Protein AF-A0A2E7SRZ8-F1 (afdb_monomer)

Sequence (125 aa):
MGLDTVGVLDIRQGCSGFTYALSVADKFIKTETYKNILVIGAEVQTTQLDFDNEGRGTAVLFGDGAAACLLSATDKDKGILSAHLHSDGRYIDELGTLRPSSKFKDIITSENVKNREHHIHMNGR

pLDDT: mean 93.88, std 4.98, range [57.41, 98.44]

Solvent-accessible surface area (backbone atoms only — not comparable to full-atom values): 8212 Å² total; per-residue (Å²): 136,90,68,89,85,66,91,84,83,89,68,91,47,72,97,51,21,50,64,53,49,51,49,54,51,52,48,40,34,74,67,67,74,40,59,66,47,81,48,71,40,70,50,70,46,61,83,39,52,38,86,52,85,90,26,48,90,45,45,80,75,61,56,66,54,73,50,74,49,76,49,64,63,72,95,59,101,73,78,87,85,80,81,86,88,85,85,69,76,90,54,59,90,41,55,47,51,74,28,74,37,91,92,42,90,74,47,80,49,77,64,45,58,76,69,48,36,55,31,63,46,69,73,84,127

Structure (mmCIF, N/CA/C/O backbone):
data_AF-A0A2E7SRZ8-F1
#
_entry.id   AF-A0A2E7SRZ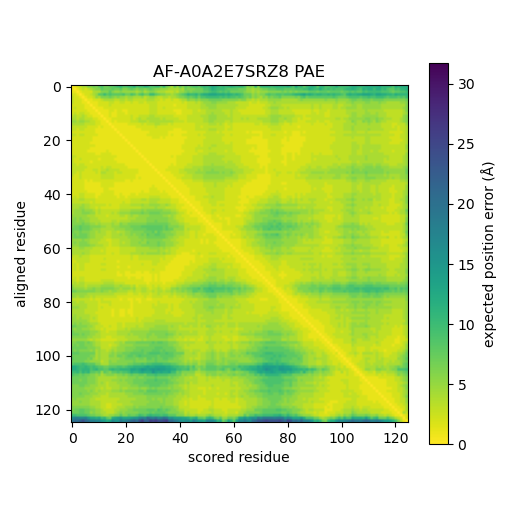8-F1
#
loop_
_atom_site.group_PDB
_atom_site.id
_atom_site.type_symbol
_atom_site.label_atom_id
_atom_site.label_alt_id
_atom_site.label_comp_id
_atom_site.label_asym_id
_atom_site.label_entity_id
_atom_site.label_seq_id
_atom_site.pdbx_PDB_ins_code
_atom_site.Cartn_x
_atom_site.Cartn_y
_atom_site.Cartn_z
_atom_site.occupancy
_atom_site.B_iso_or_equiv
_atom_site.auth_seq_id
_atom_site.auth_comp_id
_atom_site.auth_asym_id
_atom_site.auth_atom_id
_atom_site.pdbx_PDB_model_num
ATOM 1 N N . MET A 1 1 ? -14.347 13.193 1.405 1.00 81.94 1 MET A N 1
ATOM 2 C CA . MET A 1 1 ? -14.901 12.447 2.559 1.00 81.94 1 MET A CA 1
ATOM 3 C C . MET A 1 1 ? -15.352 13.346 3.715 1.00 81.94 1 MET A C 1
ATOM 5 O O . MET A 1 1 ? -15.972 12.814 4.621 1.00 81.94 1 MET A O 1
ATOM 9 N N . GLY A 1 2 ? -15.099 14.668 3.702 1.00 91.62 2 GLY A N 1
ATOM 10 C CA . GLY A 1 2 ? -15.521 15.561 4.798 1.00 91.62 2 GLY A CA 1
ATOM 11 C C . GLY A 1 2 ? -14.802 15.283 6.125 1.00 91.62 2 GLY A C 1
ATOM 12 O O . GLY A 1 2 ? -15.406 15.385 7.185 1.00 91.62 2 GLY A O 1
ATOM 13 N N . LEU A 1 3 ? -13.544 14.834 6.054 1.00 91.19 3 LEU A N 1
ATOM 14 C CA . LEU A 1 3 ? -12.706 14.488 7.204 1.00 91.19 3 LEU A CA 1
ATOM 15 C C . LEU A 1 3 ? -11.612 15.552 7.342 1.00 91.19 3 LEU A C 1
ATOM 17 O O . LEU A 1 3 ? -10.490 15.349 6.889 1.00 91.19 3 LEU A O 1
ATOM 21 N N . ASP A 1 4 ? -11.959 16.702 7.912 1.00 91.56 4 ASP A N 1
ATOM 22 C CA . ASP A 1 4 ? -11.139 17.917 7.773 1.00 91.56 4 ASP A CA 1
ATOM 23 C C . ASP A 1 4 ? -9.972 18.009 8.775 1.00 91.56 4 ASP A C 1
ATOM 25 O O . ASP A 1 4 ? -9.018 18.748 8.552 1.00 91.56 4 ASP A O 1
ATOM 29 N N . THR A 1 5 ? -10.027 17.262 9.883 1.00 94.06 5 THR A N 1
ATOM 30 C CA . THR A 1 5 ? -9.055 17.348 10.995 1.00 94.06 5 THR A CA 1
ATOM 31 C C . THR A 1 5 ? -8.427 16.005 11.374 1.00 94.06 5 THR A C 1
ATOM 33 O O . THR A 1 5 ? -7.795 15.879 12.424 1.00 94.06 5 THR A O 1
ATOM 36 N N . VAL A 1 6 ? -8.598 14.979 10.537 1.00 95.25 6 VAL A N 1
ATOM 37 C CA . VAL A 1 6 ? -8.091 13.625 10.796 1.00 95.25 6 VAL A CA 1
ATOM 38 C C . VAL A 1 6 ? -6.672 13.487 10.244 1.00 95.25 6 VAL A C 1
ATOM 40 O O . VAL A 1 6 ? -6.390 13.917 9.129 1.00 95.25 6 VAL A O 1
ATOM 43 N N . GLY A 1 7 ? -5.776 12.873 11.020 1.00 94.88 7 GLY A N 1
ATOM 44 C CA . GLY A 1 7 ? -4.427 12.551 10.552 1.00 94.88 7 GLY A CA 1
ATOM 45 C C . GLY A 1 7 ? -4.455 11.548 9.396 1.00 94.88 7 GLY A C 1
ATOM 46 O O . GLY A 1 7 ? -5.249 10.609 9.403 1.00 94.88 7 GLY A O 1
ATOM 47 N N . VAL A 1 8 ? -3.572 11.735 8.416 1.00 96.00 8 VAL A N 1
ATOM 48 C CA . VAL A 1 8 ? -3.462 10.881 7.225 1.00 96.00 8 VAL A CA 1
ATOM 49 C C . VAL A 1 8 ? -2.010 10.456 7.044 1.00 96.00 8 VAL A C 1
ATOM 51 O O . VAL A 1 8 ? -1.093 11.251 7.246 1.00 96.00 8 VAL A O 1
ATOM 54 N N . LEU A 1 9 ? -1.814 9.194 6.669 1.00 95.94 9 LEU A N 1
ATOM 55 C CA . LEU A 1 9 ? -0.511 8.617 6.372 1.00 95.94 9 LEU A CA 1
ATOM 56 C C . LEU A 1 9 ? -0.609 7.762 5.109 1.00 95.94 9 LEU A C 1
ATOM 58 O O . LEU A 1 9 ? -1.407 6.827 5.065 1.00 95.94 9 LEU A O 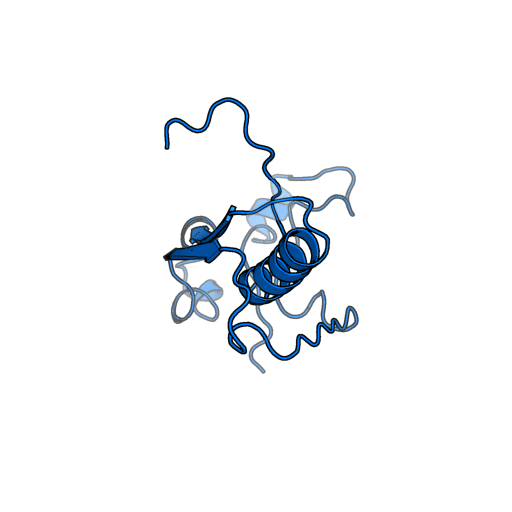1
ATOM 62 N N . ASP A 1 10 ? 0.276 8.026 4.151 1.00 97.06 10 ASP A N 1
ATOM 63 C CA . ASP A 1 10 ? 0.479 7.161 2.991 1.00 97.06 10 ASP A CA 1
ATOM 64 C C . ASP A 1 10 ? 1.582 6.139 3.272 1.00 97.06 10 ASP A C 1
ATOM 66 O O . ASP A 1 10 ? 2.681 6.479 3.723 1.00 97.06 10 ASP A O 1
ATOM 70 N N . ILE A 1 11 ? 1.305 4.870 2.968 1.00 96.69 11 ILE A N 1
ATOM 71 C CA . ILE A 1 11 ? 2.247 3.763 3.154 1.00 96.69 11 ILE A CA 1
ATOM 72 C C . ILE A 1 11 ? 2.655 3.222 1.787 1.00 96.69 11 ILE A C 1
ATOM 74 O O . ILE A 1 11 ? 1.880 2.560 1.102 1.00 96.69 11 ILE A O 1
ATOM 78 N N . ARG A 1 12 ? 3.910 3.472 1.405 1.00 92.69 12 ARG A N 1
ATOM 79 C CA . ARG A 1 12 ? 4.477 3.009 0.130 1.00 92.69 12 ARG A CA 1
ATOM 80 C C . ARG A 1 12 ? 5.234 1.698 0.319 1.00 92.69 12 ARG A C 1
ATOM 82 O O . ARG A 1 12 ? 6.401 1.721 0.700 1.00 92.69 12 ARG A O 1
ATOM 89 N N . GLN A 1 13 ? 4.564 0.570 0.082 1.00 94.25 13 GLN A N 1
ATOM 90 C CA . GLN A 1 13 ? 5.142 -0.786 0.170 1.00 94.25 13 GLN A CA 1
ATOM 91 C C . GLN A 1 13 ? 4.666 -1.692 -0.979 1.00 94.25 13 GLN A C 1
ATOM 93 O O . GLN A 1 13 ? 4.326 -2.857 -0.771 1.00 94.25 13 GLN A O 1
ATOM 98 N N . GLY A 1 14 ? 4.606 -1.136 -2.195 1.00 91.88 14 GLY A N 1
ATOM 99 C CA . GLY A 1 14 ? 4.174 -1.848 -3.403 1.00 91.88 14 GLY A CA 1
ATOM 100 C C . GLY A 1 14 ? 2.849 -2.596 -3.214 1.00 91.88 14 GLY A C 1
ATOM 101 O O . GLY A 1 14 ? 1.961 -2.139 -2.492 1.00 91.88 14 GLY A O 1
ATOM 102 N N . CYS A 1 15 ? 2.748 -3.792 -3.798 1.00 93.94 15 CYS A N 1
ATOM 103 C CA . CYS A 1 15 ? 1.559 -4.650 -3.695 1.00 93.94 15 CYS A CA 1
ATOM 104 C C . CYS A 1 15 ? 1.212 -5.062 -2.247 1.00 93.94 15 CYS A C 1
ATOM 106 O O . CYS A 1 15 ? 0.072 -5.423 -1.965 1.00 93.94 15 CYS A O 1
ATOM 108 N N . SER A 1 16 ? 2.165 -4.975 -1.312 1.00 96.62 16 SER A N 1
ATOM 109 C CA . SER A 1 16 ? 1.971 -5.290 0.111 1.00 96.62 16 SER A CA 1
ATOM 110 C C . SER A 1 16 ? 1.492 -4.088 0.939 1.00 96.62 16 SER A C 1
ATOM 112 O O . SER A 1 16 ? 1.299 -4.209 2.150 1.00 96.62 16 SER A O 1
ATOM 114 N N . GLY A 1 17 ? 1.283 -2.919 0.320 1.00 97.06 17 GLY A N 1
ATOM 115 C CA . GLY A 1 17 ? 0.898 -1.682 1.009 1.00 97.06 17 GLY A CA 1
ATOM 116 C C . GLY A 1 17 ? -0.325 -1.841 1.911 1.00 97.06 17 GLY A C 1
ATOM 117 O O . GLY A 1 17 ? -0.305 -1.403 3.061 1.00 97.06 17 GLY A O 1
ATOM 118 N N . PHE A 1 18 ? -1.352 -2.550 1.438 1.00 97.88 18 PHE A N 1
ATOM 119 C CA . PHE A 1 18 ? -2.587 -2.743 2.197 1.00 97.88 18 PHE A CA 1
ATOM 120 C C . PHE A 1 18 ? -2.380 -3.578 3.470 1.00 97.88 18 PHE A C 1
ATOM 122 O O . PHE A 1 18 ? -2.859 -3.204 4.537 1.00 97.88 18 PHE A O 1
ATOM 129 N N . THR A 1 19 ? -1.618 -4.676 3.409 1.00 97.56 19 THR A N 1
ATOM 130 C CA . THR A 1 19 ? -1.350 -5.516 4.591 1.00 97.56 19 THR A CA 1
ATOM 131 C C . THR A 1 19 ? -0.439 -4.818 5.600 1.00 97.56 19 THR A C 1
ATOM 133 O O . THR A 1 19 ? -0.638 -4.958 6.808 1.00 97.56 19 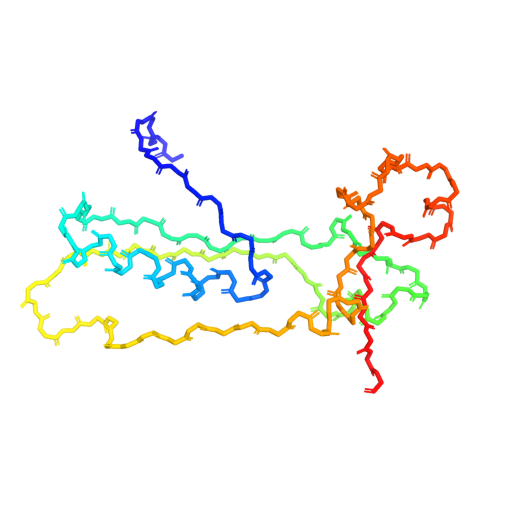THR A O 1
ATOM 136 N N . TYR A 1 20 ? 0.516 -4.010 5.128 1.00 98.06 20 TYR A N 1
ATOM 137 C CA . TYR A 1 20 ? 1.309 -3.133 5.994 1.00 98.06 20 TYR A CA 1
ATOM 138 C C . TYR A 1 20 ? 0.419 -2.104 6.700 1.00 98.06 20 TYR A C 1
ATOM 140 O O . TYR A 1 20 ? 0.513 -1.944 7.918 1.00 98.06 20 TYR A O 1
ATOM 148 N N . ALA A 1 21 ? -0.483 -1.453 5.961 1.00 98.25 21 ALA A N 1
ATOM 149 C CA . ALA A 1 21 ? -1.412 -0.473 6.513 1.00 98.25 21 ALA A CA 1
ATOM 150 C C . ALA A 1 21 ? -2.355 -1.083 7.558 1.00 98.25 21 ALA A C 1
ATOM 152 O O . ALA A 1 21 ? -2.533 -0.500 8.626 1.00 98.25 21 ALA A O 1
ATOM 153 N N . LEU A 1 22 ? -2.881 -2.288 7.308 1.00 98.19 22 LEU A N 1
ATOM 154 C CA . LEU A 1 22 ? -3.673 -3.036 8.288 1.00 98.19 22 LEU A CA 1
ATOM 155 C C . LEU A 1 22 ? -2.894 -3.299 9.580 1.00 98.19 22 LEU A C 1
ATOM 157 O O . LEU A 1 22 ? -3.429 -3.090 10.665 1.00 98.19 22 LEU A O 1
ATOM 161 N N . SER A 1 23 ? -1.630 -3.719 9.481 1.00 98.12 23 SER A N 1
ATOM 162 C CA . SER A 1 23 ? -0.795 -3.961 10.661 1.00 98.12 23 SER A CA 1
ATOM 163 C C . SER A 1 23 ? -0.526 -2.679 11.452 1.00 98.12 23 SER A C 1
ATOM 165 O O . SER A 1 23 ? -0.529 -2.714 12.679 1.00 98.12 23 SER A O 1
ATOM 167 N N . VAL A 1 24 ? -0.283 -1.551 10.778 1.00 97.88 24 VAL A N 1
ATOM 168 C CA . VAL A 1 24 ? -0.079 -0.250 11.438 1.00 97.88 24 VAL A CA 1
ATOM 169 C C . VAL A 1 24 ? -1.365 0.209 12.132 1.00 97.88 24 VAL A C 1
ATOM 171 O O . VAL A 1 24 ? -1.336 0.577 13.307 1.00 97.88 24 VAL A O 1
ATOM 174 N N . ALA A 1 25 ? -2.503 0.127 11.442 1.00 98.31 25 ALA A N 1
ATOM 175 C CA . ALA A 1 25 ? -3.807 0.488 11.988 1.00 98.31 25 ALA A CA 1
ATOM 176 C C . ALA A 1 25 ? -4.214 -0.399 13.182 1.00 98.31 25 ALA A C 1
ATOM 178 O O . ALA A 1 25 ? -4.695 0.120 14.189 1.00 98.31 25 ALA A O 1
ATOM 179 N N . ASP A 1 26 ? -3.953 -1.713 13.118 1.00 98.00 26 ASP A N 1
ATOM 180 C CA . ASP A 1 26 ? -4.159 -2.652 14.232 1.00 98.00 26 ASP A CA 1
ATOM 181 C C . ASP A 1 26 ? -3.424 -2.198 15.497 1.00 98.00 26 ASP A C 1
ATOM 183 O O . ASP A 1 26 ? -3.995 -2.228 16.587 1.00 98.00 26 ASP A O 1
ATOM 187 N N . LYS A 1 27 ? -2.171 -1.735 15.365 1.00 97.69 27 LYS A N 1
ATOM 188 C CA . LYS A 1 27 ? -1.398 -1.255 16.519 1.00 97.69 27 LYS A CA 1
ATOM 189 C C . LYS A 1 27 ? -1.984 0.009 17.113 1.00 97.69 27 LYS A C 1
ATOM 191 O O . LYS A 1 27 ? -2.184 0.029 18.318 1.00 97.69 27 LYS A O 1
ATOM 196 N N . PHE A 1 28 ? -2.334 0.999 16.299 1.00 98.00 28 PHE A N 1
ATOM 197 C CA . PHE A 1 28 ? -2.961 2.220 16.805 1.00 98.00 28 PHE A CA 1
ATOM 198 C C . PHE A 1 28 ? -4.288 1.977 17.534 1.00 98.00 28 PHE A C 1
ATOM 200 O O . PHE A 1 28 ? -4.584 2.657 18.518 1.00 98.00 28 PHE A O 1
ATOM 207 N N . ILE A 1 29 ? -5.091 1.022 17.055 1.00 98.12 29 ILE A N 1
ATOM 208 C CA . ILE A 1 29 ? -6.350 0.651 17.706 1.00 98.12 29 ILE A CA 1
ATOM 209 C C . ILE A 1 29 ? -6.085 -0.094 19.016 1.00 98.12 29 ILE A C 1
ATOM 211 O O . ILE A 1 29 ? -6.675 0.245 20.039 1.00 98.12 29 ILE A O 1
ATOM 215 N N . LYS A 1 30 ? -5.174 -1.076 19.014 1.00 96.25 30 LYS A N 1
ATOM 216 C CA . LYS A 1 30 ? -4.829 -1.860 20.212 1.00 96.25 30 LYS A CA 1
ATOM 217 C C . LYS A 1 30 ? -4.103 -1.046 21.287 1.00 96.25 30 LYS A C 1
ATOM 219 O O . LYS A 1 30 ? -4.182 -1.411 22.452 1.00 96.25 30 LYS A O 1
ATOM 224 N N . THR A 1 31 ? -3.420 0.043 20.925 1.00 97.38 31 THR A N 1
ATOM 225 C CA . THR A 1 31 ? -2.845 1.013 21.878 1.00 97.38 31 THR A CA 1
ATOM 226 C C . THR A 1 31 ? -3.833 2.106 22.289 1.00 97.38 31 THR A C 1
ATOM 228 O O . THR A 1 31 ? -3.417 3.110 22.864 1.00 97.38 31 THR A O 1
ATOM 231 N N . GLU A 1 32 ? -5.118 1.954 21.950 1.00 97.12 32 GLU A N 1
ATOM 232 C CA . GLU A 1 32 ? -6.214 2.878 22.278 1.00 97.12 32 GLU A CA 1
ATOM 233 C C . GLU A 1 32 ? -6.014 4.316 21.766 1.00 97.12 32 GLU A C 1
ATOM 235 O O . GLU A 1 32 ? -6.726 5.239 22.158 1.00 97.12 32 GLU A O 1
ATOM 240 N N . THR A 1 33 ? -5.070 4.523 20.844 1.00 97.56 33 THR A N 1
ATOM 241 C CA . THR A 1 33 ? -4.774 5.841 20.271 1.00 97.56 33 THR A CA 1
ATOM 242 C C . THR A 1 33 ? -5.919 6.313 19.380 1.00 97.5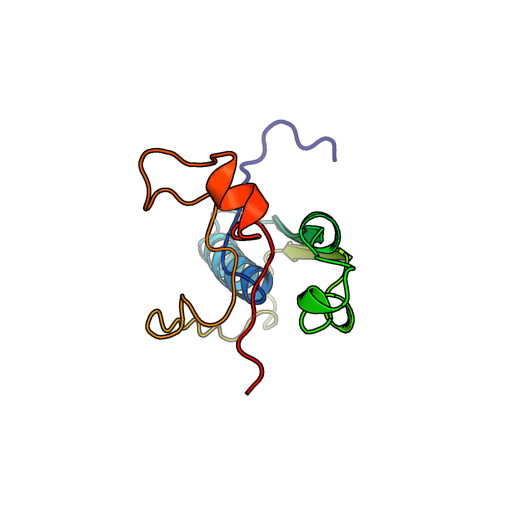6 33 THR A C 1
ATOM 244 O O . THR A 1 33 ? -6.282 7.487 19.398 1.00 97.56 33 THR A O 1
ATOM 247 N N . TYR A 1 34 ? -6.529 5.386 18.635 1.00 97.88 34 TYR A N 1
ATOM 248 C CA . TYR A 1 34 ? -7.705 5.646 17.811 1.00 97.88 34 TYR A CA 1
ATOM 249 C C . TYR A 1 34 ? -8.735 4.527 17.969 1.00 97.88 34 TYR A C 1
ATOM 251 O O . TYR A 1 34 ? -8.389 3.364 18.139 1.00 97.88 34 TYR A O 1
ATOM 259 N N . LYS A 1 35 ? -10.025 4.867 17.865 1.00 97.81 35 LYS A N 1
ATOM 260 C CA . LYS A 1 35 ? -11.120 3.877 17.898 1.00 97.81 35 LYS A CA 1
ATOM 261 C C . LYS A 1 35 ? -11.525 3.380 16.517 1.00 97.81 35 LYS A C 1
ATOM 263 O O . LYS A 1 35 ? -12.054 2.280 16.408 1.00 97.81 35 LYS A O 1
ATOM 268 N N . ASN A 1 36 ? -11.327 4.208 15.494 1.00 97.88 36 ASN A N 1
ATOM 269 C CA . ASN A 1 36 ? -11.714 3.932 14.120 1.00 97.88 36 ASN A CA 1
ATOM 270 C C . ASN A 1 36 ? -10.616 4.422 13.179 1.00 97.88 36 ASN A C 1
ATOM 272 O O . ASN A 1 36 ? -10.185 5.567 13.306 1.00 97.88 36 ASN A O 1
ATOM 276 N N . ILE A 1 37 ? -10.192 3.577 12.242 1.00 98.44 37 ILE A N 1
ATOM 277 C CA . ILE A 1 37 ? -9.207 3.923 11.213 1.00 98.44 37 ILE A CA 1
ATOM 278 C C . ILE A 1 37 ? -9.721 3.428 9.864 1.00 98.44 37 ILE A C 1
ATOM 280 O O . ILE A 1 37 ? -10.041 2.250 9.705 1.00 98.44 37 ILE A O 1
ATOM 284 N N . LEU A 1 38 ? -9.798 4.335 8.892 1.00 98.25 38 LEU A N 1
ATOM 285 C CA . LEU A 1 38 ? -10.095 4.004 7.504 1.00 98.25 38 LEU A CA 1
ATOM 286 C C . LEU A 1 38 ? -8.790 3.640 6.792 1.00 98.25 38 LEU A C 1
ATOM 288 O O . LEU A 1 38 ? -7.898 4.476 6.674 1.00 98.25 38 LEU A O 1
ATOM 292 N N . VAL A 1 39 ? -8.687 2.402 6.315 1.00 98.38 39 VAL A N 1
ATOM 293 C CA . VAL A 1 39 ? -7.544 1.915 5.536 1.00 98.38 39 VAL A CA 1
ATOM 294 C C . VAL A 1 39 ? -7.968 1.809 4.081 1.00 98.38 39 VAL A C 1
ATOM 296 O O . VAL A 1 39 ? -8.945 1.124 3.774 1.00 98.38 39 VAL A O 1
ATOM 299 N N . ILE A 1 40 ? -7.233 2.475 3.192 1.00 98.25 40 ILE A N 1
ATOM 300 C CA . ILE A 1 40 ? -7.484 2.490 1.750 1.00 98.25 40 ILE A CA 1
ATOM 301 C C . ILE A 1 40 ? -6.233 1.968 1.045 1.00 98.25 40 ILE A C 1
ATOM 303 O O . ILE A 1 40 ? -5.130 2.433 1.314 1.00 98.25 40 ILE A O 1
ATOM 307 N N . GLY A 1 41 ? -6.412 1.002 0.150 1.00 97.75 41 GLY A N 1
ATOM 308 C CA . GLY A 1 41 ? -5.418 0.637 -0.853 1.00 97.75 41 GLY A CA 1
ATOM 309 C C . GLY A 1 41 ? -5.949 1.067 -2.208 1.00 97.75 41 GLY A C 1
ATOM 310 O O . GLY A 1 41 ? -6.997 0.578 -2.618 1.00 97.75 41 GLY A O 1
ATOM 311 N N . ALA A 1 42 ? -5.275 1.995 -2.874 1.00 96.88 42 ALA A N 1
ATOM 312 C CA . ALA A 1 42 ? -5.669 2.486 -4.185 1.00 96.88 42 ALA A CA 1
ATOM 313 C C . ALA A 1 42 ? -4.429 2.687 -5.044 1.00 96.88 42 ALA A C 1
ATOM 315 O O . ALA A 1 42 ? -3.409 3.154 -4.543 1.00 96.88 42 ALA A O 1
ATOM 316 N N . GLU A 1 43 ? -4.531 2.331 -6.318 1.00 95.56 43 GLU A N 1
ATOM 317 C CA . GLU A 1 43 ? -3.427 2.448 -7.255 1.00 95.56 43 GLU A CA 1
ATOM 318 C C . GLU A 1 43 ? -3.944 2.724 -8.672 1.00 95.56 43 GLU A C 1
ATOM 320 O O . GLU A 1 43 ? -4.994 2.208 -9.073 1.00 95.56 43 GLU A O 1
ATOM 325 N N . VAL A 1 44 ? -3.200 3.551 -9.415 1.00 95.62 44 VAL A N 1
ATOM 326 C CA . VAL A 1 44 ? -3.490 3.904 -10.814 1.00 95.62 44 VAL A CA 1
ATOM 327 C C . VAL A 1 44 ? -2.251 3.630 -11.671 1.00 95.62 44 VAL A C 1
ATOM 329 O O . VAL A 1 44 ? -1.548 4.546 -12.115 1.00 95.62 44 VAL A O 1
ATOM 332 N N . GLN A 1 45 ? -1.948 2.346 -11.873 1.00 93.19 45 GLN A N 1
ATOM 333 C CA . GLN A 1 45 ? -0.725 1.922 -12.558 1.00 93.19 45 GLN A CA 1
ATOM 334 C C . GLN A 1 45 ? -0.772 2.164 -14.063 1.00 93.19 45 GLN A C 1
ATOM 336 O O . GLN A 1 45 ? 0.287 2.322 -14.669 1.00 93.19 45 GLN A O 1
ATOM 341 N N . THR A 1 46 ? -1.960 2.228 -14.677 1.00 94.31 46 THR A N 1
ATOM 342 C CA . THR A 1 46 ? -2.091 2.364 -16.139 1.00 94.31 46 THR A CA 1
ATOM 343 C C . THR A 1 46 ? -1.399 3.610 -16.686 1.00 94.31 46 THR A C 1
ATOM 345 O O . THR A 1 46 ? -0.902 3.590 -17.810 1.00 94.31 46 THR A O 1
ATOM 348 N N . THR A 1 47 ? -1.278 4.664 -15.873 1.00 92.69 47 THR A N 1
ATOM 349 C CA . THR A 1 47 ? -0.581 5.912 -16.226 1.00 92.69 47 THR A CA 1
ATOM 350 C C . THR A 1 47 ? 0.926 5.751 -16.445 1.00 92.69 47 THR A C 1
ATOM 352 O O . THR A 1 47 ? 1.545 6.619 -17.058 1.00 92.69 47 THR A O 1
ATOM 355 N N . GLN A 1 48 ? 1.519 4.655 -15.962 1.00 89.38 48 GLN A N 1
ATOM 356 C CA . GLN A 1 48 ? 2.949 4.353 -16.070 1.00 89.38 48 GLN A CA 1
ATOM 357 C C . GLN A 1 48 ? 3.249 3.164 -16.991 1.00 89.38 48 GLN A C 1
ATOM 359 O O . GLN A 1 48 ? 4.418 2.806 -17.172 1.00 89.38 48 GLN A O 1
ATOM 364 N N . LEU A 1 49 ? 2.224 2.539 -17.578 1.00 92.69 49 LEU A N 1
ATOM 365 C CA . LEU A 1 49 ? 2.407 1.403 -18.477 1.00 92.69 49 LEU A CA 1
ATOM 366 C C . LEU A 1 49 ? 2.881 1.855 -19.853 1.00 92.69 49 LEU A C 1
ATOM 368 O O . LEU A 1 49 ? 2.512 2.913 -20.360 1.00 92.69 49 LEU A O 1
ATOM 372 N N . ASP A 1 50 ? 3.713 1.010 -20.444 1.00 93.00 50 ASP A N 1
ATOM 373 C CA . ASP A 1 50 ? 4.151 1.129 -21.820 1.00 93.00 50 ASP A CA 1
ATOM 374 C C . ASP A 1 50 ? 3.295 0.200 -22.687 1.00 93.00 50 ASP A C 1
ATOM 376 O O . ASP A 1 50 ? 3.358 -1.021 -22.552 1.00 93.00 50 ASP A O 1
ATOM 380 N N . PHE A 1 51 ? 2.462 0.777 -23.551 1.00 93.69 51 PHE A N 1
ATOM 381 C CA . PHE A 1 51 ? 1.538 0.020 -24.398 1.00 93.69 51 PHE A CA 1
ATOM 382 C C . PHE A 1 51 ? 2.141 -0.388 -25.752 1.00 93.69 51 PHE A C 1
ATOM 384 O O . PHE A 1 51 ? 1.458 -1.046 -26.541 1.00 93.69 51 PHE A O 1
ATOM 391 N N . ASP A 1 52 ? 3.402 -0.039 -26.026 1.00 93.19 52 ASP A N 1
ATOM 392 C CA . ASP A 1 52 ? 4.113 -0.557 -27.193 1.00 93.19 52 ASP A CA 1
ATOM 393 C C . ASP A 1 52 ? 4.487 -2.037 -27.000 1.00 93.19 52 ASP A C 1
ATOM 395 O O . ASP A 1 52 ? 4.426 -2.603 -25.906 1.00 93.19 52 ASP A O 1
ATOM 399 N N . ASN A 1 53 ? 4.949 -2.675 -28.080 1.00 91.62 53 ASN A N 1
ATOM 400 C CA . ASN A 1 53 ? 5.398 -4.071 -28.053 1.00 91.62 53 ASN A CA 1
ATOM 401 C C . ASN A 1 53 ? 6.465 -4.345 -26.973 1.00 91.62 53 ASN A C 1
ATOM 403 O O . ASN A 1 53 ? 6.449 -5.422 -26.376 1.00 91.62 53 ASN A O 1
ATOM 407 N N . GLU A 1 54 ? 7.345 -3.375 -26.700 1.00 88.88 54 GLU A N 1
ATOM 408 C CA . GLU A 1 54 ? 8.406 -3.471 -25.684 1.00 88.88 54 GLU A CA 1
ATOM 409 C C . GLU A 1 54 ? 7.852 -3.527 -24.248 1.00 88.88 54 GLU A C 1
ATOM 411 O O . GLU A 1 54 ? 8.425 -4.187 -23.382 1.00 88.88 54 GLU A O 1
ATOM 416 N N . GLY A 1 55 ? 6.705 -2.890 -23.991 1.00 90.62 55 GLY A N 1
ATOM 417 C CA . GLY A 1 55 ? 6.077 -2.814 -22.670 1.00 90.62 55 GLY A CA 1
ATOM 418 C C . GLY A 1 55 ? 5.093 -3.941 -22.353 1.00 90.62 55 GLY A C 1
ATOM 419 O O . GLY A 1 55 ? 4.551 -4.023 -21.246 1.00 90.62 55 GLY A O 1
ATOM 420 N N . ARG A 1 56 ? 4.880 -4.873 -23.292 1.00 92.12 56 ARG A N 1
ATOM 421 C CA . ARG A 1 56 ? 3.895 -5.960 -23.168 1.00 92.12 56 ARG A CA 1
ATOM 422 C C . ARG A 1 56 ? 4.039 -6.786 -21.883 1.00 92.12 56 ARG A C 1
ATOM 424 O O . ARG A 1 56 ? 3.034 -7.286 -21.383 1.00 92.12 56 ARG A O 1
ATOM 431 N N . GLY A 1 57 ? 5.256 -6.937 -21.353 1.00 89.94 57 GLY A N 1
ATOM 432 C CA . GLY A 1 57 ? 5.528 -7.710 -20.134 1.00 89.94 57 GLY A CA 1
ATOM 433 C C . GLY A 1 57 ? 4.848 -7.170 -18.869 1.00 89.94 57 GLY A C 1
ATOM 434 O O . GLY A 1 57 ? 4.599 -7.939 -17.947 1.00 89.94 57 GLY A O 1
ATOM 435 N N . THR A 1 58 ? 4.504 -5.881 -18.834 1.00 92.62 58 THR A N 1
ATOM 436 C CA . THR A 1 58 ? 3.808 -5.243 -17.705 1.00 92.62 58 THR A CA 1
ATOM 437 C C . THR A 1 58 ? 2.403 -4.778 -18.090 1.00 92.62 58 THR A C 1
ATOM 439 O O . THR A 1 58 ? 1.476 -4.902 -17.288 1.00 92.62 58 THR A O 1
ATOM 442 N N . ALA A 1 59 ? 2.205 -4.337 -19.337 1.00 94.25 59 ALA A N 1
ATOM 443 C CA . ALA A 1 59 ? 0.937 -3.782 -19.814 1.00 94.25 59 ALA A CA 1
ATOM 444 C C . ALA A 1 59 ? -0.263 -4.744 -19.736 1.00 94.25 59 ALA A C 1
ATOM 446 O O . ALA A 1 59 ? -1.399 -4.303 -19.606 1.00 94.25 59 ALA A O 1
ATOM 447 N N . VAL A 1 60 ? -0.027 -6.058 -19.817 1.00 94.50 60 VAL A N 1
ATOM 448 C CA . VAL A 1 60 ? -1.095 -7.076 -19.762 1.00 94.50 60 VAL A CA 1
ATOM 449 C C . VAL A 1 60 ? -1.437 -7.537 -18.342 1.00 94.50 60 VAL A C 1
ATOM 451 O O . VAL A 1 60 ? -2.371 -8.317 -18.170 1.00 94.50 60 VAL A O 1
ATOM 454 N N . LEU A 1 61 ? -0.661 -7.113 -17.341 1.00 93.62 61 LEU A N 1
ATOM 455 C CA . LEU A 1 61 ? -0.773 -7.585 -15.957 1.00 93.62 61 LEU A CA 1
ATOM 456 C C . LEU A 1 61 ? -1.385 -6.538 -15.033 1.00 93.62 61 LEU A C 1
ATOM 458 O O . LEU A 1 61 ? -2.192 -6.875 -14.168 1.00 93.62 61 LEU A O 1
ATOM 462 N N . PHE A 1 62 ? -0.963 -5.286 -15.187 1.00 94.75 62 PHE A N 1
ATOM 463 C CA . PHE A 1 62 ? -1.314 -4.219 -14.264 1.00 94.75 62 PHE A CA 1
ATOM 464 C C . PHE A 1 62 ? -2.553 -3.457 -14.715 1.00 94.75 62 PHE A C 1
ATOM 466 O O . PHE A 1 62 ? -2.876 -3.365 -15.898 1.00 94.75 62 PHE A O 1
ATOM 473 N N . GLY A 1 63 ? -3.238 -2.884 -13.735 1.00 95.12 63 GLY A N 1
ATOM 474 C CA . GLY A 1 63 ? -4.439 -2.097 -13.936 1.00 95.12 63 GLY A CA 1
ATOM 475 C C . GLY A 1 63 ? -4.665 -1.156 -12.766 1.00 95.12 63 GLY A C 1
ATOM 476 O O . GLY A 1 63 ? -3.816 -1.018 -11.884 1.00 95.12 63 GLY A O 1
ATOM 477 N N . ASP A 1 64 ? -5.834 -0.532 -12.761 1.00 97.56 64 ASP A N 1
ATOM 478 C CA . ASP A 1 64 ? -6.214 0.435 -11.740 1.00 97.56 64 ASP A CA 1
ATOM 479 C C . ASP A 1 64 ? -7.267 -0.167 -10.813 1.00 97.56 64 ASP A C 1
ATOM 481 O O . ASP A 1 64 ? -8.120 -0.956 -11.232 1.00 97.56 64 ASP A O 1
ATOM 485 N N . GLY A 1 65 ? -7.238 0.220 -9.542 1.00 97.12 65 GLY A N 1
ATOM 486 C CA . GLY A 1 65 ? -8.201 -0.283 -8.576 1.00 97.12 65 GLY A CA 1
ATOM 487 C C . GLY A 1 65 ? -8.089 0.382 -7.216 1.00 97.12 65 GLY A C 1
ATOM 488 O O . GLY A 1 65 ? -7.073 0.981 -6.869 1.00 97.12 65 GLY A O 1
ATOM 489 N N . ALA A 1 66 ? -9.156 0.264 -6.430 1.00 97.94 66 ALA A N 1
ATOM 490 C CA . ALA A 1 66 ? -9.181 0.724 -5.052 1.00 97.94 66 ALA A CA 1
ATOM 491 C C . ALA A 1 66 ? -10.031 -0.196 -4.174 1.00 97.94 66 ALA A C 1
ATOM 493 O O . ALA A 1 66 ? -11.046 -0.741 -4.608 1.00 97.94 66 ALA A O 1
ATOM 494 N N . ALA A 1 67 ? -9.630 -0.324 -2.915 1.00 97.00 67 ALA A N 1
ATOM 495 C CA . ALA A 1 67 ? -10.349 -1.018 -1.863 1.00 97.00 67 ALA A CA 1
ATOM 496 C C . ALA A 1 67 ? -10.213 -0.243 -0.550 1.00 97.00 67 ALA A C 1
ATOM 498 O O . ALA A 1 67 ? -9.202 0.414 -0.299 1.00 97.00 67 ALA A O 1
ATOM 499 N N . ALA A 1 68 ? -11.229 -0.334 0.306 1.00 97.94 68 ALA A N 1
ATOM 500 C CA . ALA A 1 68 ? -11.218 0.308 1.610 1.00 97.94 68 ALA A CA 1
ATOM 501 C C . ALA A 1 68 ? -11.851 -0.588 2.674 1.00 97.94 68 ALA A C 1
ATOM 503 O O . ALA A 1 68 ? -12.800 -1.324 2.400 1.00 97.94 68 ALA A O 1
ATOM 504 N N . CYS A 1 69 ? -11.355 -0.490 3.903 1.00 97.75 69 CYS A N 1
ATOM 505 C CA . CYS A 1 69 ? -11.987 -1.090 5.070 1.00 97.75 69 CYS A CA 1
ATOM 506 C C . CYS A 1 69 ? -11.911 -0.146 6.273 1.00 97.75 69 CYS A C 1
ATOM 508 O O . CYS A 1 69 ? -10.965 0.628 6.424 1.00 97.75 69 CYS A O 1
ATOM 510 N N . LEU A 1 70 ? -12.932 -0.205 7.125 1.00 97.88 70 LEU A N 1
ATOM 511 C CA . LEU A 1 70 ? -12.962 0.504 8.396 1.00 97.88 70 LEU A CA 1
ATOM 512 C C . LEU A 1 70 ? -12.579 -0.475 9.500 1.00 97.88 70 LEU A C 1
ATOM 514 O O . LEU A 1 70 ? -13.287 -1.456 9.733 1.00 97.88 70 LEU A O 1
ATOM 518 N N . LEU A 1 71 ? -11.473 -0.205 10.180 1.00 98.25 71 LEU A N 1
ATOM 519 C CA . LEU A 1 71 ? -11.103 -0.934 11.382 1.00 98.25 71 LEU A CA 1
ATOM 520 C C . LEU A 1 71 ? -11.698 -0.198 12.574 1.00 98.25 71 LEU A C 1
ATOM 522 O O . LEU A 1 71 ? -11.514 1.011 12.708 1.00 98.25 71 LEU A O 1
ATOM 526 N N . SER A 1 72 ? -12.377 -0.940 13.443 1.00 98.44 72 SER A N 1
ATOM 527 C CA . SER A 1 72 ? -12.978 -0.421 14.668 1.00 98.44 72 SER A CA 1
ATOM 528 C C . SER A 1 72 ? -12.515 -1.240 15.865 1.00 98.44 72 SER A C 1
ATOM 530 O O . SER A 1 72 ? -12.457 -2.470 15.792 1.00 98.44 72 SER A O 1
ATOM 532 N N . ALA A 1 73 ? -12.228 -0.558 16.9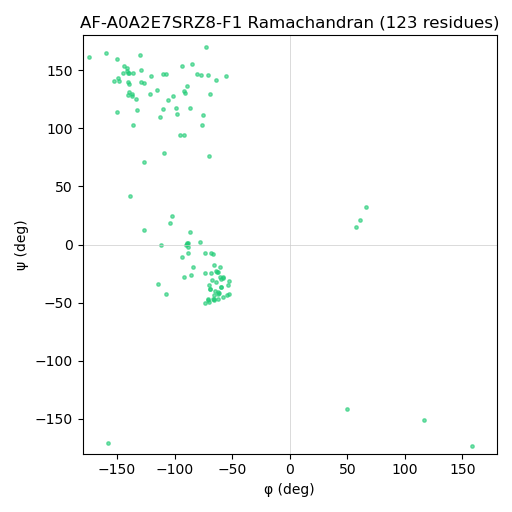72 1.00 98.06 73 ALA A N 1
ATOM 533 C CA . ALA A 1 73 ? -11.941 -1.193 18.252 1.00 98.06 73 ALA A CA 1
ATOM 534 C C . ALA A 1 73 ? -13.089 -2.125 18.677 1.00 98.06 73 ALA A C 1
ATOM 536 O O . ALA A 1 73 ? -14.267 -1.849 18.428 1.00 98.06 73 ALA A O 1
ATOM 537 N N . THR A 1 74 ? -12.757 -3.239 19.327 1.00 97.19 74 THR A N 1
ATOM 538 C CA . THR A 1 74 ? -13.748 -4.179 19.853 1.00 97.19 74 THR A CA 1
ATOM 539 C C . THR A 1 74 ? -13.192 -4.930 21.055 1.00 97.19 74 THR A C 1
ATOM 541 O O . THR A 1 74 ? -12.045 -5.357 21.031 1.00 97.19 74 THR A O 1
ATOM 544 N N . ASP A 1 75 ? -14.042 -5.151 22.059 1.00 95.25 75 ASP A N 1
ATOM 545 C CA . ASP A 1 75 ? -13.720 -5.986 23.229 1.00 95.25 75 ASP A CA 1
ATOM 546 C C . ASP A 1 75 ? -14.078 -7.468 23.013 1.00 95.25 75 ASP A C 1
ATOM 548 O O . ASP A 1 75 ? -13.959 -8.297 23.912 1.00 95.25 75 ASP A O 1
ATOM 552 N N . LYS A 1 76 ? -14.593 -7.812 21.826 1.00 96.62 76 LYS A N 1
ATOM 553 C CA . LYS A 1 76 ? -14.915 -9.194 21.458 1.00 96.62 76 LYS A CA 1
ATOM 554 C C . LYS A 1 76 ? -13.639 -9.903 21.023 1.00 96.62 76 LYS A C 1
ATOM 556 O O . LYS A 1 76 ? -12.808 -9.296 20.355 1.00 96.62 76 LYS A O 1
ATOM 561 N N . ASP A 1 77 ? -13.550 -11.199 21.300 1.00 94.81 77 ASP A N 1
ATOM 562 C CA . ASP A 1 77 ? -12.461 -12.058 20.827 1.00 94.81 77 ASP A CA 1
ATOM 563 C C . ASP A 1 77 ? -12.556 -12.291 19.303 1.00 94.81 77 ASP A C 1
ATOM 565 O O . ASP A 1 77 ? -13.088 -13.292 18.823 1.00 94.81 77 ASP A O 1
ATOM 569 N N . LYS A 1 78 ? -12.172 -11.273 18.525 1.00 95.94 78 LYS A N 1
ATOM 570 C CA . LYS A 1 78 ? -12.180 -11.250 17.057 1.00 95.94 78 LYS A CA 1
ATOM 571 C C . LYS A 1 78 ? -11.229 -10.176 16.523 1.00 95.94 78 LYS A C 1
ATOM 573 O O . LYS A 1 78 ? -10.886 -9.229 17.223 1.00 95.94 78 LYS A O 1
ATOM 578 N N . GLY A 1 79 ? -10.910 -10.256 15.233 1.00 95.88 79 GLY A N 1
ATOM 579 C CA . GLY A 1 79 ? -10.114 -9.251 14.523 1.00 95.88 79 GLY A CA 1
ATOM 580 C C . GLY A 1 79 ? -8.792 -9.820 14.021 1.00 95.88 79 GLY A C 1
ATOM 581 O O . GLY A 1 79 ? -8.700 -11.007 13.711 1.00 95.88 79 GLY A O 1
ATOM 582 N N . ILE A 1 80 ? -7.773 -8.967 13.908 1.00 96.88 80 ILE A N 1
ATOM 583 C CA . ILE A 1 80 ? -6.441 -9.371 13.446 1.00 96.88 80 ILE A CA 1
ATOM 584 C C . ILE A 1 80 ? -5.734 -10.129 14.576 1.00 96.88 80 ILE A C 1
ATOM 586 O O . ILE A 1 80 ? -5.370 -9.539 15.600 1.00 96.88 80 ILE A O 1
ATOM 590 N N . LEU A 1 81 ? -5.536 -11.434 14.368 1.00 96.31 81 LEU A N 1
ATOM 591 C CA . LEU A 1 81 ? -4.885 -12.338 15.324 1.00 96.31 81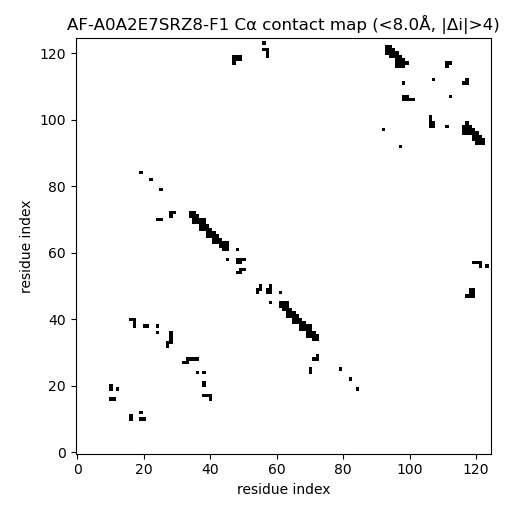 LEU A CA 1
ATOM 592 C C . LEU A 1 81 ? -3.371 -12.099 15.382 1.00 96.31 81 LEU A C 1
ATOM 594 O O . LEU A 1 81 ? -2.802 -11.897 16.453 1.00 96.31 81 LEU A O 1
ATOM 598 N N . SER A 1 82 ? -2.723 -12.065 14.219 1.00 96.50 82 SER A N 1
ATOM 599 C CA . SER A 1 82 ? -1.304 -11.749 14.074 1.00 96.50 82 SER A CA 1
ATOM 600 C C . SER A 1 82 ? -1.031 -11.086 12.724 1.00 96.50 82 SER A C 1
ATOM 602 O O . SER A 1 82 ? -1.826 -11.183 11.790 1.00 96.50 82 SER A O 1
ATOM 604 N N . ALA A 1 83 ? 0.099 -10.386 12.634 1.0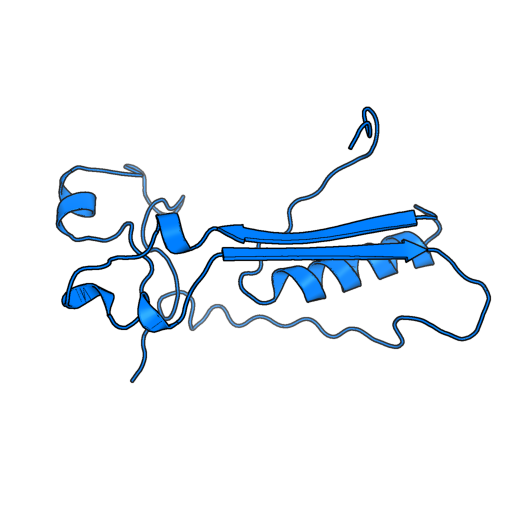0 96.75 83 ALA A N 1
ATOM 605 C CA . ALA A 1 83 ? 0.608 -9.800 11.402 1.00 96.75 83 ALA A CA 1
ATOM 606 C C . ALA A 1 83 ? 2.126 -9.995 11.355 1.00 96.75 83 ALA A C 1
ATOM 608 O O . ALA A 1 83 ? 2.808 -9.817 12.366 1.00 96.75 83 ALA A O 1
ATO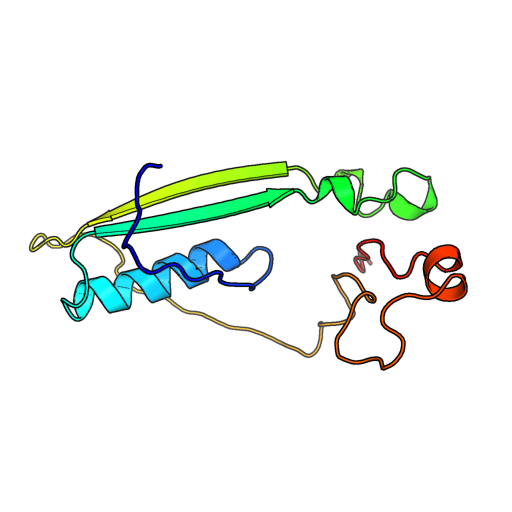M 609 N N . HIS A 1 84 ? 2.641 -10.359 10.183 1.00 97.75 84 HIS A N 1
ATOM 610 C CA . HIS A 1 84 ? 4.056 -10.630 9.950 1.00 97.75 84 HIS A CA 1
ATOM 611 C C . HIS A 1 84 ? 4.470 -9.889 8.683 1.00 97.75 84 HIS A C 1
ATOM 613 O O . HIS A 1 84 ? 3.929 -10.146 7.609 1.00 97.75 84 HIS A O 1
ATOM 619 N N . LEU A 1 85 ? 5.373 -8.923 8.828 1.00 97.38 85 LEU A N 1
ATOM 620 C CA . LEU A 1 85 ? 5.802 -8.046 7.744 1.00 97.38 85 LEU A CA 1
ATOM 621 C C . LEU A 1 85 ? 7.279 -8.304 7.451 1.00 97.38 85 LEU A C 1
ATOM 623 O O . LEU A 1 85 ? 8.093 -8.355 8.374 1.00 97.38 85 LEU A O 1
ATOM 627 N N . HIS A 1 86 ? 7.618 -8.451 6.173 1.00 96.50 86 HIS A N 1
ATOM 628 C CA . HIS A 1 86 ? 8.964 -8.773 5.707 1.00 96.50 86 HIS A CA 1
ATOM 629 C C . HIS A 1 86 ? 9.278 -8.004 4.426 1.00 96.50 86 HIS A C 1
ATOM 631 O O . HIS A 1 86 ? 8.387 -7.725 3.628 1.00 96.50 86 HIS A O 1
ATOM 637 N N . SER A 1 87 ? 10.556 -7.719 4.202 1.00 95.62 87 SER A N 1
ATOM 638 C CA . SER A 1 87 ? 11.053 -7.152 2.951 1.00 95.62 87 SER A CA 1
ATOM 639 C C . SER A 1 87 ? 12.430 -7.719 2.617 1.00 95.62 87 SER A C 1
ATOM 641 O O . SER A 1 87 ? 13.182 -8.120 3.507 1.00 95.62 87 SER A O 1
ATOM 643 N N . ASP A 1 88 ? 12.757 -7.747 1.327 1.00 95.31 88 ASP A N 1
ATOM 644 C CA . ASP A 1 88 ? 14.071 -8.140 0.827 1.00 95.31 88 ASP A CA 1
ATOM 645 C C . ASP A 1 88 ? 14.525 -7.167 -0.262 1.00 95.31 88 ASP A C 1
ATOM 647 O O . ASP A 1 88 ? 14.059 -7.205 -1.399 1.00 95.31 88 ASP A O 1
ATOM 651 N N . GLY A 1 89 ? 15.431 -6.262 0.106 1.00 93.12 89 GLY A N 1
ATOM 652 C CA . GLY A 1 89 ? 15.907 -5.206 -0.786 1.00 93.12 89 GLY A CA 1
ATOM 653 C C . GLY A 1 89 ? 16.855 -5.685 -1.885 1.00 93.12 89 GLY A C 1
ATOM 654 O O . GLY A 1 89 ? 17.196 -4.894 -2.759 1.00 93.12 89 GLY A O 1
ATOM 655 N N . ARG A 1 90 ? 17.290 -6.953 -1.871 1.00 95.25 90 ARG A N 1
ATOM 656 C CA . ARG A 1 90 ? 18.210 -7.490 -2.890 1.00 95.25 90 ARG A CA 1
ATOM 657 C C . ARG A 1 90 ? 17.603 -7.497 -4.294 1.00 95.25 90 ARG A C 1
ATOM 659 O O . ARG A 1 90 ? 18.351 -7.471 -5.260 1.00 95.25 90 ARG A O 1
ATOM 666 N N . TYR A 1 91 ? 16.275 -7.494 -4.389 1.00 92.56 91 TYR A N 1
ATOM 667 C CA . TYR A 1 91 ? 15.516 -7.561 -5.640 1.00 92.56 91 TYR A CA 1
ATOM 668 C C . TYR A 1 91 ? 14.917 -6.210 -6.059 1.00 92.56 91 TYR A C 1
ATOM 670 O O . TYR A 1 91 ? 13.974 -6.167 -6.843 1.00 92.56 91 TYR A O 1
ATOM 678 N N . ILE A 1 92 ? 15.424 -5.095 -5.524 1.00 89.19 92 ILE A N 1
ATOM 679 C CA . ILE A 1 92 ? 14.860 -3.760 -5.782 1.00 89.19 92 ILE A CA 1
ATOM 680 C C . ILE A 1 92 ? 14.864 -3.371 -7.269 1.00 89.19 92 ILE A C 1
ATOM 682 O O . ILE A 1 92 ? 13.980 -2.641 -7.706 1.00 89.19 92 ILE A O 1
ATOM 686 N N . ASP A 1 93 ? 15.825 -3.882 -8.039 1.00 89.81 93 ASP A N 1
ATOM 687 C CA . ASP A 1 93 ? 15.954 -3.605 -9.472 1.00 89.81 93 ASP A CA 1
ATOM 688 C C . ASP A 1 93 ? 15.148 -4.596 -10.347 1.00 89.81 93 ASP A C 1
ATOM 690 O O . ASP A 1 93 ? 15.107 -4.441 -11.565 1.00 89.81 93 ASP A O 1
ATOM 694 N N . GLU A 1 94 ? 14.483 -5.598 -9.751 1.00 93.00 94 GLU A N 1
ATOM 695 C CA . GLU A 1 94 ? 13.736 -6.638 -10.483 1.00 93.00 94 GLU A CA 1
ATOM 696 C C . GLU A 1 94 ? 12.297 -6.228 -10.830 1.00 93.00 94 GLU A C 1
ATOM 698 O O . GLU A 1 94 ? 11.720 -6.751 -11.780 1.00 93.00 94 GLU A O 1
ATOM 703 N N . LEU A 1 95 ? 11.686 -5.322 -10.061 1.00 91.69 95 LEU A N 1
ATOM 704 C CA . LEU A 1 95 ? 10.331 -4.820 -10.306 1.00 91.69 95 LEU A CA 1
ATOM 705 C C . LEU A 1 95 ? 10.198 -3.386 -9.793 1.00 91.69 95 LEU A C 1
ATOM 707 O O . LEU A 1 95 ? 10.213 -3.141 -8.587 1.00 91.69 95 LEU A O 1
ATOM 711 N N . GLY A 1 96 ? 10.002 -2.445 -10.712 1.00 90.94 96 GLY A N 1
ATOM 712 C CA . GLY A 1 96 ? 9.776 -1.048 -10.369 1.00 90.94 96 GLY A CA 1
ATOM 713 C C . GLY A 1 96 ? 10.093 -0.084 -11.503 1.00 90.94 96 GLY A C 1
ATOM 714 O O . GLY A 1 96 ? 10.375 -0.471 -12.634 1.00 90.94 96 GLY A O 1
ATOM 715 N N . THR A 1 97 ? 10.036 1.202 -11.181 1.00 90.31 97 THR A N 1
ATOM 716 C CA . THR A 1 97 ? 10.434 2.301 -12.066 1.00 90.31 97 THR A CA 1
ATOM 717 C C . THR A 1 97 ? 11.821 2.787 -11.664 1.00 90.31 97 THR A C 1
ATOM 719 O O . THR A 1 97 ? 12.036 3.138 -10.500 1.00 90.31 97 THR A O 1
ATOM 722 N N . LEU A 1 98 ? 12.761 2.862 -12.607 1.00 89.69 98 LEU A N 1
ATOM 723 C CA . LEU A 1 98 ? 14.108 3.362 -12.313 1.00 89.69 98 LEU A CA 1
ATOM 724 C C . LEU A 1 98 ? 14.091 4.870 -12.015 1.00 89.69 98 LEU A C 1
ATOM 726 O O . LEU A 1 98 ? 14.815 5.352 -11.137 1.00 89.69 98 LEU A O 1
ATOM 730 N N . ARG A 1 99 ? 13.256 5.616 -12.747 1.00 92.00 99 ARG A N 1
ATOM 731 C CA . ARG A 1 99 ? 13.061 7.063 -12.624 1.00 92.00 99 ARG A CA 1
ATOM 732 C C . ARG A 1 99 ? 11.568 7.393 -12.495 1.00 92.00 99 ARG A C 1
ATOM 734 O O . ARG A 1 99 ? 10.755 6.691 -13.083 1.00 92.00 99 ARG A O 1
ATOM 741 N N . PRO A 1 100 ? 11.190 8.483 -11.805 1.00 90.38 100 PRO A N 1
ATOM 742 C CA . PRO A 1 100 ? 12.032 9.375 -11.005 1.00 90.38 100 PRO A CA 1
ATOM 743 C C . PRO A 1 100 ? 12.517 8.702 -9.709 1.00 90.38 100 PRO A C 1
ATOM 745 O O . PRO A 1 100 ? 11.795 7.926 -9.094 1.00 90.38 100 PRO A O 1
ATOM 748 N N . SER A 1 101 ? 13.736 9.013 -9.260 1.00 88.62 101 SER A N 1
ATOM 749 C CA . SER A 1 101 ? 14.280 8.468 -8.008 1.00 88.62 101 SER A CA 1
ATOM 750 C C . SER A 1 101 ? 15.216 9.460 -7.325 1.00 88.62 101 SER A C 1
ATOM 752 O O . SER A 1 101 ? 16.026 10.113 -7.983 1.00 88.62 101 SER A O 1
ATOM 754 N N . SER A 1 102 ? 15.141 9.531 -5.992 1.00 89.75 102 SER A N 1
ATOM 755 C CA . SER A 1 102 ? 16.043 10.334 -5.153 1.00 89.75 102 SER A CA 1
ATOM 756 C C . SER A 1 102 ? 17.492 9.837 -5.168 1.00 89.75 102 SER A C 1
ATOM 758 O O . SER A 1 102 ? 18.379 10.516 -4.658 1.00 89.75 102 SER A O 1
ATOM 760 N N . LYS A 1 103 ? 17.749 8.673 -5.779 1.00 88.38 103 LYS A N 1
ATOM 761 C CA . LYS A 1 103 ? 19.095 8.152 -6.049 1.00 88.38 103 LYS A CA 1
ATOM 762 C C . LYS A 1 103 ? 19.895 9.049 -7.002 1.00 88.38 103 LYS A C 1
ATOM 764 O O . LYS A 1 103 ? 21.121 8.993 -6.996 1.00 88.38 103 LYS A O 1
ATOM 769 N N . PHE A 1 104 ? 19.226 9.858 -7.825 1.00 89.44 104 PHE A N 1
ATOM 770 C CA . PHE A 1 104 ? 19.858 10.618 -8.900 1.00 89.44 104 PHE A CA 1
ATOM 771 C C . PHE A 1 104 ? 19.649 12.126 -8.734 1.00 89.44 104 PHE A C 1
ATOM 773 O O . PHE A 1 104 ? 18.590 12.569 -8.299 1.00 89.44 104 PHE A O 1
ATOM 780 N N . LYS A 1 105 ? 20.658 12.918 -9.121 1.00 87.62 105 LYS A N 1
ATOM 781 C CA . LYS A 1 105 ? 20.610 14.388 -9.052 1.00 87.62 105 LYS A CA 1
ATOM 782 C C . LYS A 1 105 ? 19.635 14.981 -10.075 1.00 87.62 105 LYS A C 1
ATOM 784 O O . LYS A 1 105 ? 18.780 15.781 -9.712 1.00 87.62 105 LYS A O 1
ATOM 789 N N . ASP A 1 106 ? 19.746 14.557 -11.332 1.00 89.38 106 ASP A N 1
ATOM 790 C CA . ASP A 1 106 ? 18.852 14.984 -12.410 1.00 89.38 106 ASP A CA 1
ATOM 791 C C . ASP A 1 106 ? 17.699 13.991 -12.509 1.00 89.38 106 ASP A C 1
ATOM 793 O O . ASP A 1 106 ? 17.848 12.930 -13.109 1.00 89.38 106 ASP A O 1
ATOM 797 N N . ILE A 1 107 ? 16.577 14.288 -11.849 1.00 87.75 107 ILE A N 1
ATOM 798 C CA . ILE A 1 107 ? 15.495 13.322 -11.596 1.00 87.75 107 ILE A CA 1
ATOM 799 C C . ILE A 1 107 ? 14.868 12.798 -12.903 1.00 87.75 107 ILE A C 1
ATOM 801 O O . ILE A 1 107 ? 14.653 11.589 -13.020 1.00 87.75 107 ILE A O 1
ATOM 805 N N . ILE A 1 108 ? 14.632 13.682 -13.883 1.00 91.12 108 ILE A N 1
ATOM 806 C CA . ILE A 1 108 ? 14.112 13.364 -15.224 1.00 91.12 108 ILE A CA 1
ATOM 807 C C . ILE A 1 108 ? 14.899 14.172 -16.267 1.00 91.12 108 ILE A C 1
ATOM 809 O O . ILE A 1 108 ? 15.001 15.391 -16.144 1.00 91.12 108 ILE A O 1
ATOM 813 N N . THR A 1 109 ? 15.406 13.516 -17.316 1.00 93.38 109 THR A N 1
ATOM 814 C CA . THR A 1 109 ? 15.982 14.180 -18.500 1.00 93.38 109 THR A CA 1
ATOM 815 C C . THR A 1 109 ? 15.389 13.608 -19.787 1.00 93.38 109 THR A C 1
ATOM 817 O O . THR A 1 109 ? 14.844 12.502 -19.796 1.00 93.38 109 THR A O 1
ATOM 820 N N . SER A 1 110 ? 15.537 14.332 -20.900 1.00 95.31 110 SER A N 1
ATOM 821 C CA . SER A 1 110 ? 15.094 13.871 -22.223 1.00 95.31 110 SER A CA 1
ATOM 822 C C . SER A 1 110 ? 15.734 12.545 -22.642 1.00 95.31 110 SER A C 1
ATOM 824 O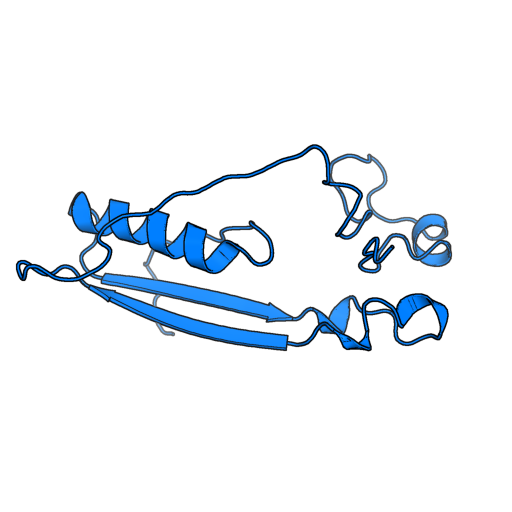 O . SER A 1 110 ? 15.131 11.795 -23.404 1.00 95.31 110 SER A O 1
ATOM 826 N N . GLU A 1 111 ? 16.946 12.251 -22.170 1.00 94.19 111 GLU A N 1
ATOM 827 C CA . GLU A 1 111 ? 17.632 10.987 -22.446 1.00 94.19 111 GLU A CA 1
ATOM 828 C C . GLU A 1 111 ? 16.965 9.824 -21.704 1.00 94.19 111 GLU A C 1
ATOM 830 O O . GLU A 1 111 ? 16.599 8.836 -22.333 1.00 94.19 111 GLU A O 1
ATOM 835 N N . ASN A 1 112 ? 16.681 9.974 -20.405 1.00 92.88 112 ASN A N 1
ATOM 836 C CA . ASN A 1 112 ? 16.012 8.926 -19.616 1.00 92.88 112 ASN A CA 1
ATOM 837 C C . ASN A 1 112 ? 14.586 8.649 -20.120 1.00 92.88 112 ASN A C 1
ATOM 839 O O . ASN A 1 112 ? 14.101 7.520 -20.050 1.00 92.88 112 ASN A O 1
ATOM 843 N N . VAL A 1 113 ? 13.910 9.678 -20.646 1.00 92.88 113 VAL A N 1
ATOM 844 C CA . VAL A 1 113 ? 12.600 9.524 -21.294 1.00 92.88 113 VAL A CA 1
ATOM 845 C C . VAL A 1 113 ? 12.729 8.693 -22.571 1.00 92.88 113 VAL A C 1
ATOM 847 O O . VAL A 1 113 ? 11.988 7.727 -22.733 1.00 92.88 113 VAL A O 1
ATOM 850 N N . LYS A 1 114 ? 13.703 9.000 -23.441 1.00 92.69 114 LYS A N 1
ATOM 851 C CA . LYS A 1 114 ? 13.986 8.200 -24.649 1.00 92.69 114 LYS A CA 1
ATOM 852 C C . LYS A 1 114 ? 14.357 6.754 -24.315 1.00 92.69 114 LYS A C 1
ATOM 854 O O . LYS A 1 114 ? 13.934 5.848 -25.023 1.00 92.69 114 LYS A O 1
ATOM 859 N N . ASN A 1 115 ? 15.085 6.545 -23.220 1.00 91.50 115 ASN A N 1
ATOM 860 C CA . ASN A 1 115 ? 15.470 5.223 -22.723 1.00 91.50 115 ASN A CA 1
ATOM 861 C C . ASN A 1 115 ? 14.339 4.487 -21.981 1.00 91.50 115 ASN A C 1
ATOM 863 O O . ASN A 1 115 ? 14.570 3.391 -21.481 1.00 91.50 115 ASN A O 1
ATOM 867 N N . ARG A 1 116 ? 13.130 5.066 -21.886 1.00 91.12 116 ARG A N 1
ATOM 868 C CA . ARG A 1 116 ? 11.955 4.462 -21.225 1.00 91.12 116 ARG A CA 1
ATOM 869 C C . ARG A 1 116 ? 12.155 4.161 -19.730 1.00 91.12 116 ARG A C 1
ATOM 871 O O . ARG A 1 116 ? 11.389 3.410 -19.144 1.00 91.12 116 ARG A O 1
ATOM 878 N N . GLU A 1 117 ? 13.114 4.811 -19.065 1.00 91.88 117 GLU A N 1
ATOM 879 C CA . GLU A 1 117 ? 13.452 4.566 -17.644 1.00 91.88 117 GLU A CA 1
ATOM 880 C C . GLU A 1 117 ? 12.359 5.012 -16.650 1.00 91.88 117 GLU A C 1
ATOM 882 O O . GLU A 1 117 ? 12.469 4.783 -15.445 1.00 91.88 117 GLU A O 1
ATOM 887 N N . HIS A 1 118 ? 11.330 5.689 -17.158 1.00 91.25 118 HIS A N 1
ATOM 888 C CA . HIS A 1 118 ? 10.171 6.180 -16.418 1.00 91.25 118 HIS A CA 1
ATOM 889 C C . HIS A 1 118 ? 8.983 5.207 -16.437 1.00 91.25 118 HIS A C 1
ATOM 891 O O . HIS A 1 118 ? 8.024 5.415 -15.697 1.00 91.25 118 HIS A O 1
ATOM 897 N N . HIS A 1 119 ? 9.040 4.161 -17.266 1.00 92.50 119 HIS A N 1
ATOM 898 C CA . HIS A 1 119 ? 8.047 3.093 -17.275 1.00 92.50 119 HIS A CA 1
ATOM 899 C C . HIS A 1 119 ? 8.374 2.028 -16.230 1.00 92.50 119 HIS A C 1
ATOM 901 O O . HIS A 1 119 ? 9.529 1.841 -15.834 1.00 92.50 119 HIS A O 1
ATOM 907 N N . ILE A 1 120 ? 7.340 1.314 -15.788 1.00 92.00 120 ILE A N 1
ATOM 908 C CA . ILE A 1 120 ? 7.513 0.164 -14.905 1.00 92.00 120 ILE A CA 1
ATOM 909 C C . ILE A 1 120 ? 8.182 -0.990 -15.656 1.00 92.00 120 ILE A C 1
ATOM 911 O O . ILE A 1 120 ? 7.746 -1.402 -16.733 1.00 92.00 120 ILE A O 1
ATOM 915 N N . HIS A 1 121 ? 9.233 -1.533 -15.054 1.00 89.75 121 HIS A N 1
ATOM 916 C CA . HIS A 1 121 ? 9.931 -2.725 -15.505 1.00 89.75 121 HIS A CA 1
ATOM 917 C C . HIS A 1 121 ? 9.669 -3.883 -14.541 1.00 89.75 121 HIS A C 1
ATOM 919 O O . HIS A 1 121 ? 9.541 -3.670 -13.337 1.00 89.75 121 HIS A O 1
ATOM 925 N N . MET A 1 122 ? 9.616 -5.103 -15.074 1.00 91.19 122 MET A N 1
ATOM 926 C CA . MET A 1 122 ? 9.558 -6.342 -14.305 1.00 91.19 122 MET A CA 1
ATOM 927 C C . MET A 1 122 ? 10.433 -7.401 -14.977 1.00 91.19 122 MET A C 1
ATOM 929 O O . MET A 1 122 ? 10.258 -7.684 -16.166 1.00 91.19 122 MET A O 1
ATOM 933 N N . ASN A 1 123 ? 11.329 -8.030 -14.221 1.00 89.00 123 ASN A N 1
ATOM 934 C CA . ASN A 1 123 ? 12.047 -9.215 -14.662 1.00 89.00 123 ASN A CA 1
ATOM 935 C C . ASN A 1 123 ? 11.107 -10.430 -14.593 1.00 89.00 123 ASN A C 1
ATOM 937 O O . ASN A 1 123 ? 10.820 -10.949 -13.518 1.00 89.00 123 ASN A O 1
ATOM 941 N N . GLY A 1 124 ? 10.596 -10.858 -15.748 1.00 73.31 124 GLY A N 1
ATOM 942 C CA . GLY A 1 124 ? 9.680 -11.998 -15.881 1.00 73.31 124 GLY A CA 1
ATOM 943 C C . GLY A 1 124 ? 10.331 -13.289 -16.389 1.00 73.31 124 GLY A C 1
ATOM 944 O O . GLY A 1 124 ? 9.638 -14.071 -17.038 1.00 73.31 124 GLY A O 1
ATOM 945 N N . ARG A 1 125 ? 11.648 -13.464 -16.201 1.00 57.41 125 ARG A N 1
ATOM 946 C CA . ARG A 1 125 ? 12.371 -14.691 -16.586 1.00 57.41 125 ARG A CA 1
ATOM 947 C C . ARG A 1 125 ? 11.943 -15.918 -15.788 1.00 57.41 125 ARG A C 1
ATOM 949 O O . ARG A 1 125 ? 11.734 -15.786 -14.565 1.00 57.41 125 ARG A O 1
#

Foldseek 3Di:
DPPDPDDDDQAPDPPCRQLVQQVVVVVCCVVVVDFKDKGKDWDAQCVQADPDPVRVVPNVPDHTDMDIDMDGHDPDPDDDPDGDDDDDCPCVVQWAAQAQDPVDPCRDDPVCVVVSSSHIHHNPD

Mean predicted aligned error: 3.97 Å

Nearest PDB structures (foldseek):
  3h78-assembly1_A  TM=9.383E-01  e=1.621E-07  Pseudomonas aeruginosa PAO1
  3h76-assembly1_B  TM=9.415E-01  e=5.077E-07  Pseudomonas aeruginosa PAO1
  3h77-assembly1_A  TM=9.280E-01  e=5.429E-07  Pseudomonas aeruginosa PAO1
  3st6-assembly4_D  TM=6.103E-01  e=1.411E+00  Mycobacterium tuberculosis
  8qn5-assembly3_C  TM=5.498E-01  e=1.509E+00  Mycobacterium tuberculosis H37Rv

Secondary structure (DSSP, 8-state):
----S--------GGGHHHHHHHHHHHHHHTTS-SEEEEEEEEEGGGG---SGGGHHHHTT--EEEEEEEEE--SSS-S---------GGGTTTEEE-SS-TT-SS---HHHHHTTTTSEEE---

Radius of gyration: 18.6 Å; Cα contacts (8 Å, |Δi|>4): 125; chains: 1; bounding box: 36×33×51 Å